Protein AF-A0A6N7QT64-F1 (afdb_monomer)

Organism: NCBI:txid563735

Mean predicted aligned error: 5.41 Å

InterPro domains:
  IPR016410 Bacteriophage-associated immunity protein [PF14373] (16-57)

pLDDT: mean 88.94, std 10.02, range [51.34, 96.38]

Radius of gyration: 15.12 Å; Cα contacts (8 Å, |Δi|>4): 59; chains: 1; bounding box: 42×14×48 Å

Structure (mmCIF, N/CA/C/O backbone):
data_AF-A0A6N7QT64-F1
#
_entry.id   AF-A0A6N7QT64-F1
#
loop_
_atom_site.group_PDB
_atom_site.id
_atom_site.type_symbol
_atom_site.label_atom_id
_atom_site.label_alt_id
_atom_site.label_comp_id
_atom_site.label_asym_id
_atom_site.label_entity_id
_atom_site.label_seq_id
_atom_site.pdbx_PDB_ins_code
_atom_site.Cartn_x
_atom_site.Cartn_y
_atom_site.Cartn_z
_atom_site.occupancy
_atom_site.B_iso_or_equiv
_atom_site.auth_seq_id
_atom_site.auth_comp_id
_atom_site.auth_asym_id
_atom_site.auth_atom_id
_atom_site.pdbx_PDB_model_num
ATOM 1 N N . MET A 1 1 ? 22.634 0.737 -18.194 1.00 83.31 1 MET A N 1
ATOM 2 C CA . MET A 1 1 ? 22.302 1.862 -17.290 1.00 83.31 1 MET A CA 1
ATOM 3 C C . MET A 1 1 ? 20.791 1.963 -17.120 1.00 83.31 1 MET A C 1
ATOM 5 O O . MET A 1 1 ? 20.332 1.914 -15.989 1.00 83.31 1 MET A O 1
ATOM 9 N N . GLU A 1 2 ? 20.033 1.922 -18.220 1.00 92.50 2 GLU A N 1
ATOM 10 C CA . GLU A 1 2 ? 18.556 1.870 -18.231 1.00 92.50 2 GLU A CA 1
ATOM 11 C C . GLU A 1 2 ? 17.934 0.806 -17.306 1.00 92.50 2 GLU A C 1
ATOM 13 O O . GLU A 1 2 ? 17.132 1.136 -16.442 1.00 92.50 2 GLU A O 1
ATOM 18 N N . VAL A 1 3 ? 18.350 -0.465 -17.411 1.00 95.94 3 VAL A N 1
ATOM 19 C CA . VAL A 1 3 ? 17.750 -1.570 -16.626 1.00 95.94 3 VAL A CA 1
ATOM 20 C C . VAL A 1 3 ? 17.901 -1.374 -15.112 1.00 95.94 3 VAL A C 1
ATOM 22 O O . VAL A 1 3 ? 16.974 -1.647 -14.352 1.00 95.94 3 VAL A O 1
ATOM 25 N N . LEU A 1 4 ? 19.057 -0.871 -14.665 1.00 96.06 4 LEU A N 1
ATOM 26 C CA . LEU A 1 4 ? 19.305 -0.597 -13.246 1.00 96.06 4 LEU A CA 1
ATOM 27 C C . LEU A 1 4 ? 18.373 0.503 -12.728 1.00 96.06 4 LEU A C 1
ATOM 29 O O . LEU A 1 4 ? 17.814 0.375 -11.639 1.00 96.06 4 LEU A O 1
ATOM 33 N N . LEU A 1 5 ? 18.164 1.550 -13.531 1.00 95.56 5 LEU A N 1
ATOM 34 C CA . LEU A 1 5 ? 17.237 2.629 -13.211 1.00 95.56 5 LEU A CA 1
ATOM 35 C C . LEU A 1 5 ? 15.794 2.110 -13.132 1.00 95.56 5 LEU A C 1
ATOM 37 O O . LEU A 1 5 ? 15.081 2.435 -12.185 1.00 95.56 5 LEU A O 1
ATOM 41 N N . THR A 1 6 ? 15.378 1.251 -14.067 1.00 95.06 6 THR A N 1
ATOM 42 C CA . THR A 1 6 ? 14.039 0.641 -14.057 1.00 95.06 6 THR A CA 1
ATOM 43 C C . THR A 1 6 ? 13.796 -0.181 -12.794 1.00 95.06 6 THR A C 1
ATOM 45 O O . THR A 1 6 ? 12.765 -0.005 -12.146 1.00 95.06 6 THR A O 1
ATOM 48 N N . ILE A 1 7 ? 14.744 -1.040 -12.404 1.00 96.38 7 ILE A N 1
ATOM 49 C CA . ILE A 1 7 ? 14.628 -1.858 -11.186 1.00 96.38 7 ILE A CA 1
ATOM 50 C C . ILE A 1 7 ? 14.523 -0.965 -9.950 1.00 96.38 7 ILE A C 1
ATOM 52 O O . ILE A 1 7 ? 13.682 -1.213 -9.084 1.00 96.38 7 ILE A O 1
ATOM 56 N N . PHE A 1 8 ? 15.341 0.086 -9.874 1.00 96.31 8 PHE A N 1
ATOM 57 C CA . PHE A 1 8 ? 15.322 1.022 -8.755 1.00 96.31 8 PHE A CA 1
ATOM 58 C C . PHE A 1 8 ? 13.969 1.737 -8.630 1.00 96.31 8 PHE A C 1
ATOM 60 O O . PHE A 1 8 ? 13.369 1.738 -7.555 1.00 96.31 8 PHE A O 1
ATOM 67 N N . VAL A 1 9 ? 13.452 2.283 -9.736 1.00 95.75 9 VAL A N 1
ATOM 68 C CA . VAL A 1 9 ? 12.158 2.981 -9.770 1.00 95.75 9 VAL A CA 1
ATOM 69 C C . VAL A 1 9 ? 11.012 2.035 -9.425 1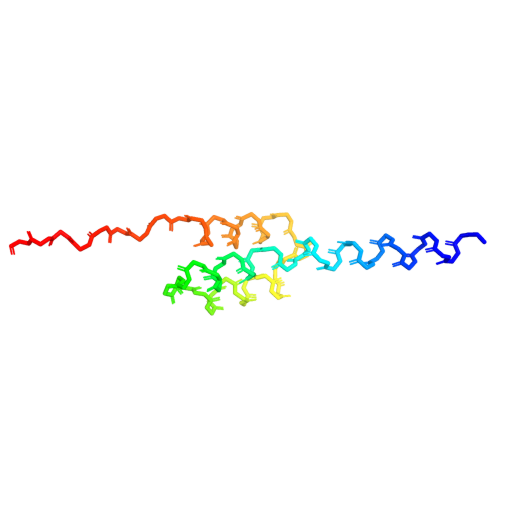.00 95.75 9 VAL A C 1
ATOM 71 O O . VAL A 1 9 ? 10.168 2.375 -8.597 1.00 95.75 9 VAL A O 1
ATOM 74 N N . PHE A 1 10 ? 10.997 0.834 -10.004 1.00 94.75 10 PHE A N 1
ATOM 75 C CA . PHE A 1 10 ? 9.961 -0.157 -9.730 1.00 94.75 10 PHE A CA 1
ATOM 76 C C . PHE A 1 10 ? 9.964 -0.576 -8.256 1.00 94.75 10 PHE A C 1
ATOM 78 O O . PHE A 1 10 ? 8.924 -0.596 -7.601 1.00 94.75 10 PHE A O 1
ATOM 85 N N . THR A 1 11 ? 11.149 -0.823 -7.699 1.00 94.06 11 THR A N 1
ATOM 86 C CA . THR A 1 11 ? 11.316 -1.166 -6.284 1.00 94.06 11 THR A CA 1
ATOM 87 C C . THR A 1 11 ? 10.807 -0.040 -5.380 1.00 94.06 11 THR A C 1
ATOM 89 O O . THR A 1 11 ? 10.018 -0.290 -4.468 1.00 94.06 11 THR A O 1
ATOM 92 N N . ALA A 1 12 ? 11.179 1.214 -5.657 1.00 94.19 12 ALA A N 1
ATOM 93 C CA . ALA A 1 12 ? 10.686 2.375 -4.915 1.00 94.19 12 ALA A CA 1
ATOM 94 C C . ALA A 1 12 ? 9.156 2.519 -5.005 1.00 94.19 12 ALA A C 1
ATOM 96 O O . ALA A 1 12 ? 8.498 2.781 -3.996 1.00 94.19 12 ALA A O 1
ATOM 97 N N . GLN A 1 13 ? 8.575 2.292 -6.186 1.00 92.44 13 GLN A N 1
ATOM 98 C CA . GLN A 1 13 ? 7.130 2.347 -6.395 1.00 92.44 13 GLN A CA 1
ATOM 99 C C . GLN A 1 13 ? 6.393 1.292 -5.565 1.00 92.44 13 GLN A C 1
ATOM 101 O O . GLN A 1 13 ? 5.386 1.621 -4.940 1.00 92.44 13 GLN A O 1
ATOM 106 N N . VAL A 1 14 ? 6.911 0.062 -5.485 1.00 90.56 14 VAL A N 1
ATOM 107 C CA . VAL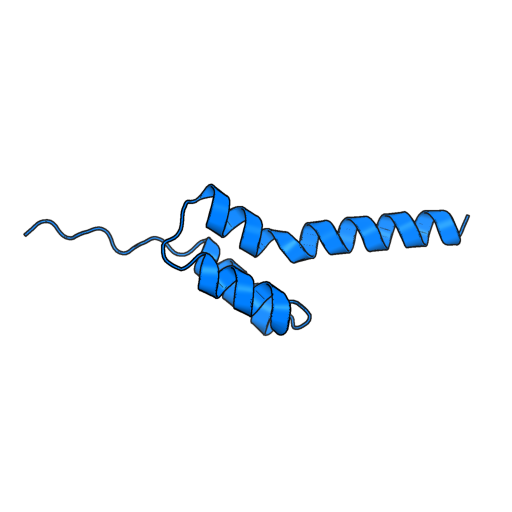 A 1 14 ? 6.341 -0.997 -4.638 1.00 90.56 14 VAL A CA 1
ATOM 108 C C . VAL A 1 14 ? 6.345 -0.580 -3.166 1.00 90.56 14 VAL A C 1
ATOM 110 O O . VAL A 1 14 ? 5.328 -0.715 -2.488 1.00 90.56 14 VAL A O 1
ATOM 113 N N . PHE A 1 15 ? 7.438 -0.004 -2.660 1.00 90.81 15 PHE A N 1
ATOM 114 C CA . PHE A 1 15 ? 7.474 0.472 -1.272 1.00 90.81 15 PHE A CA 1
ATOM 115 C C . PHE A 1 15 ? 6.445 1.576 -1.003 1.00 90.81 15 PHE A C 1
ATOM 117 O O . PHE A 1 15 ? 5.742 1.523 0.009 1.00 90.81 15 PHE A O 1
ATOM 124 N N . ILE A 1 16 ? 6.305 2.539 -1.919 1.00 91.94 16 ILE A N 1
ATOM 125 C CA . ILE A 1 16 ? 5.312 3.619 -1.813 1.00 91.94 16 ILE A CA 1
ATOM 126 C C . ILE A 1 16 ? 3.886 3.058 -1.860 1.00 91.94 16 ILE A C 1
ATOM 128 O O . ILE A 1 16 ? 3.020 3.471 -1.085 1.00 91.94 16 ILE A O 1
ATOM 132 N N . TYR A 1 17 ? 3.652 2.066 -2.716 1.00 89.88 17 TYR A N 1
ATOM 133 C CA . TYR A 1 17 ? 2.361 1.410 -2.871 1.00 89.88 17 TYR A CA 1
ATOM 134 C C . TYR A 1 17 ? 1.858 0.800 -1.559 1.00 89.88 17 TYR A C 1
ATOM 136 O O . TYR A 1 17 ? 0.672 0.878 -1.255 1.00 89.88 17 TYR A O 1
ATOM 144 N N . PHE A 1 18 ? 2.743 0.236 -0.736 1.00 91.56 18 PHE A N 1
ATOM 145 C CA . PHE A 1 18 ? 2.359 -0.409 0.523 1.00 91.56 18 PHE A CA 1
ATOM 146 C C . PHE A 1 18 ? 2.311 0.525 1.744 1.00 91.56 18 PHE A C 1
ATOM 148 O O . PHE A 1 18 ? 1.918 0.070 2.823 1.00 91.56 18 PHE A O 1
ATOM 155 N N . ILE A 1 19 ? 2.611 1.824 1.600 1.00 94.12 19 ILE A N 1
ATOM 156 C CA . ILE A 1 19 ? 2.561 2.807 2.702 1.00 94.12 19 ILE A CA 1
ATOM 157 C C . ILE A 1 19 ? 1.239 2.756 3.492 1.00 94.12 19 ILE A C 1
ATOM 159 O O . ILE A 1 19 ? 1.308 2.649 4.722 1.00 94.12 19 ILE A O 1
ATOM 163 N N . PRO A 1 20 ? 0.041 2.778 2.868 1.00 91.56 20 PRO A N 1
ATOM 164 C CA . PRO A 1 20 ? -1.218 2.781 3.615 1.00 91.56 20 PRO A CA 1
ATOM 165 C C . PRO A 1 20 ? -1.377 1.534 4.491 1.00 91.56 20 PRO A C 1
ATOM 167 O O . PRO A 1 20 ? -1.736 1.623 5.667 1.00 91.56 20 PRO A O 1
ATOM 170 N N . SER A 1 21 ? -1.030 0.370 3.939 1.00 93.50 21 SER A N 1
ATOM 171 C CA . SER A 1 21 ? -1.108 -0.923 4.625 1.00 93.50 21 SER A CA 1
ATOM 172 C C . SER A 1 21 ? -0.133 -1.009 5.803 1.00 93.50 21 SER A C 1
ATOM 174 O O . SER A 1 21 ? -0.501 -1.465 6.892 1.00 93.50 21 SER A O 1
ATOM 176 N N . ILE A 1 22 ? 1.097 -0.515 5.620 1.00 93.94 22 ILE A N 1
ATOM 177 C CA . ILE A 1 22 ? 2.116 -0.443 6.676 1.00 93.94 22 ILE A CA 1
ATOM 178 C C . ILE A 1 22 ? 1.648 0.491 7.796 1.00 93.94 22 ILE A C 1
ATOM 180 O O . ILE A 1 22 ? 1.727 0.132 8.971 1.00 93.94 22 ILE A O 1
ATOM 184 N N . LEU A 1 23 ? 1.113 1.669 7.459 1.00 93.94 23 LEU A N 1
ATOM 185 C CA . LEU A 1 23 ? 0.628 2.641 8.440 1.00 93.94 23 LEU A CA 1
ATOM 186 C C . LEU A 1 23 ? -0.557 2.109 9.249 1.00 93.94 23 LEU A C 1
ATOM 188 O O . LEU A 1 23 ? -0.569 2.263 10.472 1.00 93.94 23 LEU A O 1
ATOM 192 N N . ALA A 1 24 ? -1.521 1.453 8.600 1.00 93.12 24 ALA A N 1
ATOM 193 C CA . ALA A 1 24 ? -2.662 0.847 9.282 1.00 93.12 24 ALA A CA 1
ATOM 194 C C . ALA A 1 24 ? -2.224 -0.266 10.245 1.00 93.12 24 ALA A C 1
ATOM 196 O O . ALA A 1 24 ? -2.735 -0.354 11.363 1.00 93.12 24 ALA A O 1
ATOM 197 N N . THR A 1 25 ? -1.238 -1.070 9.840 1.00 92.00 25 THR A N 1
ATOM 198 C CA . THR A 1 25 ? -0.664 -2.138 10.671 1.00 92.00 25 THR A CA 1
ATOM 199 C C . THR A 1 25 ? 0.121 -1.565 11.850 1.00 92.00 25 THR A C 1
ATOM 201 O O . THR A 1 25 ? -0.136 -1.937 12.993 1.00 92.00 25 THR A O 1
ATOM 204 N N . LYS A 1 26 ? 1.009 -0.592 11.608 1.00 92.81 26 LYS A N 1
ATOM 205 C CA . LYS A 1 26 ? 1.825 0.067 12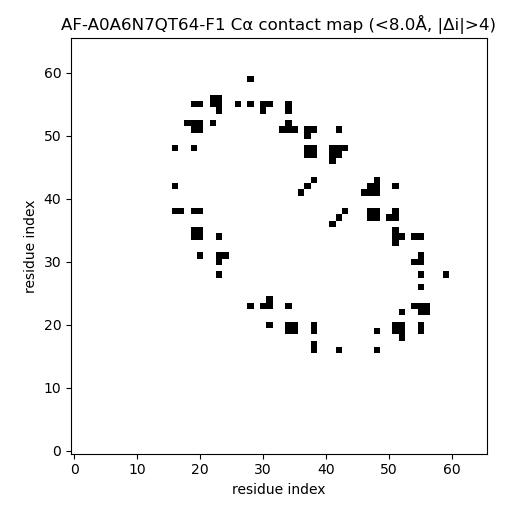.642 1.00 92.81 26 LYS A CA 1
ATOM 206 C C . LYS A 1 26 ? 0.973 0.804 13.678 1.00 92.81 26 LYS A C 1
ATOM 208 O O . LYS A 1 26 ? 1.313 0.818 14.854 1.00 92.81 26 LYS A O 1
ATOM 213 N N . LYS A 1 27 ? -0.144 1.405 13.256 1.00 89.50 27 LYS A N 1
ATOM 214 C CA . LYS A 1 27 ? -1.113 2.072 14.145 1.00 89.50 27 LYS A CA 1
ATOM 215 C C . LYS A 1 27 ? -2.162 1.111 14.727 1.00 89.50 27 LYS A C 1
ATOM 217 O O . LYS A 1 27 ? -3.113 1.583 15.345 1.00 89.50 27 LYS A O 1
ATOM 222 N N . ASN A 1 28 ? -2.011 -0.198 14.498 1.00 86.31 28 ASN A N 1
ATOM 223 C CA . ASN A 1 28 ? -2.918 -1.275 14.904 1.00 86.31 28 ASN A CA 1
ATOM 224 C C . ASN A 1 28 ? -4.401 -0.926 14.693 1.00 86.31 28 ASN A C 1
ATOM 226 O O . ASN A 1 28 ? -5.237 -1.052 15.589 1.00 86.31 28 ASN A O 1
ATOM 230 N N . LYS A 1 29 ? -4.717 -0.408 13.502 1.00 86.75 29 LYS A N 1
ATOM 231 C CA . LYS A 1 29 ? -6.061 0.063 13.181 1.00 86.75 29 LYS A CA 1
ATOM 232 C C . LYS A 1 29 ? -7.052 -1.106 13.123 1.00 86.75 29 LYS A C 1
ATOM 234 O O . LYS A 1 29 ? -6.717 -2.151 12.560 1.00 86.75 29 LYS A O 1
ATOM 239 N N . PRO A 1 30 ? -8.292 -0.936 13.619 1.00 86.19 30 PRO A N 1
ATOM 240 C CA . PRO A 1 30 ? -9.310 -1.989 13.563 1.00 86.19 30 PRO A CA 1
ATOM 241 C C . PRO A 1 30 ? -9.682 -2.347 12.118 1.00 86.19 30 PRO A C 1
ATOM 243 O O . PRO A 1 30 ? -9.924 -3.503 11.794 1.00 86.19 30 PRO A O 1
ATOM 246 N N . ASN A 1 31 ? -9.646 -1.364 11.220 1.00 88.19 31 ASN A N 1
ATOM 247 C CA . ASN A 1 31 ? -9.923 -1.518 9.796 1.00 88.19 31 ASN A CA 1
ATOM 248 C C . ASN A 1 31 ? -8.676 -1.889 8.966 1.00 88.19 31 ASN A C 1
ATOM 250 O O . ASN A 1 31 ? -8.717 -1.757 7.745 1.00 88.19 31 ASN A O 1
ATOM 254 N N . LYS A 1 32 ? -7.574 -2.365 9.571 1.00 91.12 32 LYS A N 1
ATOM 255 C CA . LYS A 1 32 ? -6.332 -2.698 8.841 1.00 91.12 32 LYS A CA 1
ATOM 256 C C . LYS A 1 32 ? -6.531 -3.697 7.695 1.00 91.12 32 LYS A C 1
ATOM 258 O O . LYS A 1 32 ? -5.894 -3.555 6.659 1.00 91.12 32 LYS A O 1
ATOM 263 N N . ILE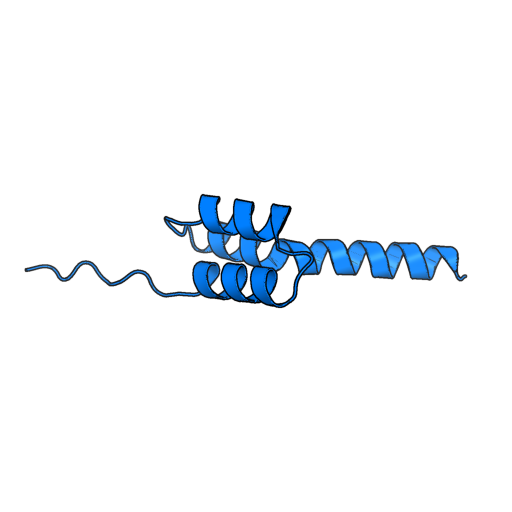 A 1 33 ? -7.453 -4.652 7.849 1.00 91.94 33 ILE A N 1
ATOM 264 C CA . ILE A 1 33 ? -7.808 -5.615 6.792 1.00 91.94 33 ILE A CA 1
ATOM 265 C C . ILE A 1 33 ? -8.475 -4.896 5.613 1.00 91.94 33 ILE A C 1
ATOM 267 O O . ILE A 1 33 ? -8.135 -5.148 4.463 1.00 91.94 33 ILE A O 1
ATOM 271 N N . ILE A 1 34 ? -9.371 -3.947 5.894 1.00 92.38 34 ILE A N 1
ATOM 272 C CA . ILE A 1 34 ? -10.044 -3.143 4.865 1.00 92.38 34 ILE A CA 1
ATOM 273 C C . ILE A 1 34 ? -9.022 -2.278 4.122 1.00 92.38 34 ILE A C 1
ATOM 275 O O . ILE A 1 34 ? -9.050 -2.219 2.897 1.00 92.38 34 ILE A O 1
ATOM 279 N N . VAL A 1 35 ? -8.081 -1.662 4.847 1.00 94.06 35 VAL A N 1
ATOM 280 C CA . VAL A 1 35 ? -6.970 -0.919 4.233 1.00 94.06 35 VAL A CA 1
ATOM 281 C C . VAL A 1 35 ? -6.163 -1.826 3.310 1.00 94.06 35 VAL A C 1
ATOM 283 O O . VAL A 1 35 ? -5.879 -1.425 2.188 1.00 94.06 35 VAL A O 1
ATOM 286 N N . TYR A 1 36 ? -5.845 -3.050 3.740 1.00 93.44 36 TYR A N 1
ATOM 287 C CA . TYR A 1 36 ? -5.094 -4.005 2.926 1.00 93.44 36 TYR A CA 1
ATOM 288 C C . TYR A 1 36 ? -5.838 -4.388 1.642 1.00 93.44 36 TYR A C 1
ATOM 290 O O . TYR A 1 36 ? -5.249 -4.366 0.566 1.00 93.44 36 TYR A O 1
ATOM 298 N N . ILE A 1 37 ? -7.141 -4.670 1.732 1.00 94.31 37 ILE A N 1
ATOM 299 C CA . ILE A 1 37 ? -7.990 -5.006 0.579 1.00 94.31 37 ILE A CA 1
ATOM 300 C C . ILE A 1 37 ? -8.061 -3.827 -0.400 1.00 94.31 37 ILE A C 1
ATOM 302 O O . ILE A 1 37 ? -7.802 -4.002 -1.588 1.00 94.31 37 ILE A O 1
ATOM 306 N N . ILE A 1 38 ? -8.347 -2.613 0.082 1.00 93.50 38 ILE A N 1
ATOM 307 C CA . ILE A 1 38 ? -8.396 -1.418 -0.778 1.00 93.50 38 ILE A CA 1
ATOM 308 C C . ILE A 1 38 ? -7.031 -1.183 -1.424 1.00 93.50 38 ILE A C 1
ATOM 310 O O . ILE A 1 38 ? -6.954 -0.935 -2.623 1.00 93.50 38 ILE A O 1
ATOM 314 N N . ASN A 1 39 ? -5.946 -1.304 -0.663 1.00 93.19 39 ASN A N 1
ATOM 315 C CA . ASN A 1 39 ? -4.604 -1.107 -1.187 1.00 93.19 39 ASN A CA 1
ATOM 316 C C . ASN A 1 39 ? -4.218 -2.179 -2.218 1.00 93.19 39 ASN A C 1
ATOM 318 O O . ASN A 1 39 ? -3.549 -1.862 -3.189 1.00 93.19 39 ASN A O 1
ATOM 322 N N . LEU A 1 40 ? -4.650 -3.431 -2.053 1.00 91.50 40 LEU A N 1
ATOM 323 C CA . LEU A 1 40 ? -4.335 -4.520 -2.979 1.00 91.50 40 LEU A CA 1
ATOM 324 C C . LEU A 1 40 ? -5.113 -4.402 -4.297 1.00 91.50 40 LEU A C 1
ATOM 326 O O . LEU A 1 40 ? -4.507 -4.478 -5.360 1.00 91.50 40 LEU A O 1
ATOM 330 N N . PHE A 1 41 ? -6.430 -4.183 -4.233 1.00 93.25 41 PHE A N 1
ATOM 331 C CA . PHE A 1 41 ? -7.303 -4.183 -5.416 1.00 93.25 41 PHE A CA 1
ATOM 332 C C . PHE A 1 41 ? -7.487 -2.805 -6.058 1.00 93.25 41 PHE A C 1
ATOM 334 O O . PHE A 1 41 ? -7.774 -2.721 -7.248 1.00 93.25 41 PHE A O 1
ATOM 341 N N . LEU A 1 42 ? -7.365 -1.722 -5.284 1.00 92.19 42 LEU A N 1
ATOM 342 C CA . LEU A 1 42 ? -7.626 -0.347 -5.727 1.00 92.19 42 LEU A CA 1
ATOM 343 C C . LEU A 1 42 ? -6.427 0.594 -5.533 1.00 92.19 42 LEU A C 1
ATOM 345 O O . LEU A 1 42 ? -6.507 1.742 -5.967 1.00 92.19 42 LEU A O 1
ATOM 349 N N . GLY A 1 43 ? -5.304 0.137 -4.970 1.00 88.12 43 GLY A N 1
ATOM 350 C CA . GLY A 1 43 ? -4.105 0.965 -4.764 1.00 88.12 43 GLY A CA 1
ATOM 351 C C . GLY A 1 43 ? -3.433 1.434 -6.059 1.00 88.12 43 GLY A C 1
ATOM 352 O O . GLY A 1 43 ? -2.736 2.442 -6.058 1.00 88.12 43 GLY A O 1
ATOM 353 N N . TRP A 1 44 ? -3.683 0.749 -7.179 1.00 90.94 44 TRP A N 1
ATOM 354 C CA . TRP A 1 44 ? -3.318 1.184 -8.535 1.00 90.94 44 TRP A CA 1
ATOM 355 C C . TRP A 1 44 ? -4.089 2.422 -9.019 1.00 90.94 44 TRP A C 1
ATOM 357 O O . TRP A 1 44 ? -3.700 3.043 -10.004 1.00 90.94 44 TRP A O 1
ATOM 367 N N . THR A 1 45 ? -5.158 2.815 -8.320 1.00 93.25 45 THR A N 1
ATOM 368 C CA . THR A 1 45 ? -5.882 4.063 -8.572 1.00 93.25 45 THR A CA 1
ATOM 369 C C . THR A 1 45 ? -5.527 5.097 -7.511 1.00 93.25 45 THR A C 1
ATOM 371 O O . THR A 1 45 ? -5.424 4.775 -6.325 1.00 93.25 45 THR A O 1
ATOM 374 N N . LEU A 1 46 ? -5.417 6.366 -7.913 1.00 90.62 46 LEU A N 1
ATOM 375 C CA . LEU 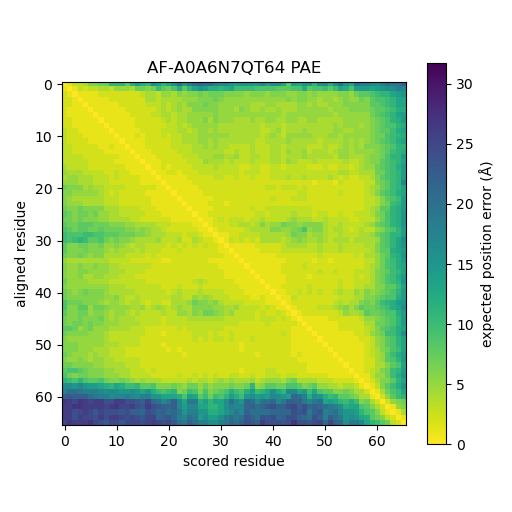A 1 46 ? -5.171 7.461 -6.970 1.00 90.62 46 LEU A CA 1
ATOM 376 C C . LEU A 1 46 ? -6.257 7.521 -5.881 1.00 90.62 46 LEU A C 1
ATOM 378 O O . LEU A 1 46 ? -5.953 7.718 -4.708 1.00 90.62 46 LEU A O 1
ATOM 382 N N . LEU A 1 47 ? -7.519 7.287 -6.255 1.00 92.19 47 LEU A N 1
ATOM 383 C CA . LEU A 1 47 ? -8.650 7.297 -5.325 1.00 92.19 47 LEU A CA 1
ATOM 384 C C . LEU A 1 47 ? -8.571 6.164 -4.296 1.00 92.19 47 LEU A C 1
ATOM 386 O O . LEU A 1 47 ? -8.735 6.417 -3.103 1.00 92.19 47 LEU A O 1
ATOM 390 N N . GLY A 1 48 ? -8.293 4.932 -4.727 1.00 92.81 48 GLY A N 1
ATOM 391 C CA . GLY A 1 48 ? -8.150 3.795 -3.819 1.00 92.81 48 GLY A CA 1
ATOM 392 C C . GLY A 1 48 ? -6.962 3.957 -2.875 1.00 92.81 48 GLY A C 1
ATOM 393 O O . GLY A 1 48 ? -7.092 3.711 -1.676 1.00 92.81 48 GLY A O 1
ATOM 394 N N . TRP A 1 49 ? -5.836 4.467 -3.378 1.00 94.44 49 TRP A N 1
ATOM 395 C CA . TRP A 1 49 ? -4.663 4.746 -2.552 1.00 94.44 49 TRP A CA 1
ATOM 396 C C . TRP A 1 49 ? -4.943 5.826 -1.491 1.00 94.44 49 TRP A C 1
ATOM 398 O O . TRP A 1 49 ? -4.645 5.627 -0.311 1.00 94.44 49 TRP A O 1
ATOM 408 N N . ILE A 1 50 ? -5.604 6.932 -1.865 1.00 94.56 50 ILE A N 1
ATOM 409 C CA . ILE A 1 50 ? -6.009 7.995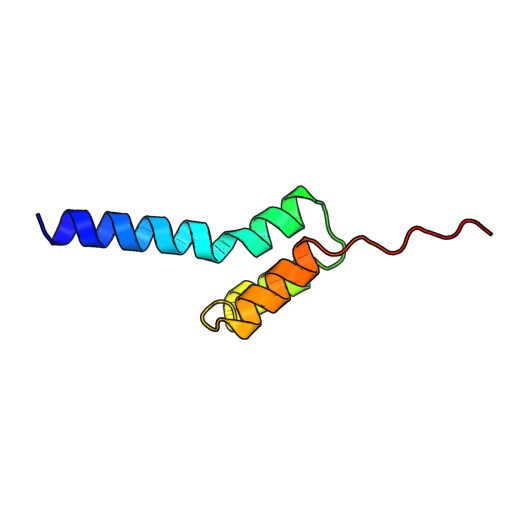 -0.926 1.00 94.56 50 ILE A CA 1
ATOM 410 C C . ILE A 1 50 ? -7.020 7.475 0.104 1.00 94.56 50 ILE A C 1
ATOM 412 O O . ILE A 1 50 ? -6.889 7.775 1.291 1.00 94.56 50 ILE A O 1
ATOM 416 N N . ALA A 1 51 ? -8.005 6.674 -0.307 1.00 94.00 51 ALA A N 1
ATOM 417 C CA . ALA A 1 51 ? -8.988 6.090 0.605 1.00 94.00 51 ALA A CA 1
ATOM 418 C C . ALA A 1 51 ? -8.330 5.149 1.629 1.00 94.00 51 ALA A C 1
ATOM 420 O O . ALA A 1 51 ? -8.620 5.229 2.827 1.00 94.00 51 ALA A O 1
ATOM 421 N N . ALA A 1 52 ? -7.399 4.300 1.184 1.00 94.44 52 ALA A N 1
ATOM 422 C CA . ALA A 1 52 ? -6.609 3.440 2.060 1.00 94.44 52 ALA A CA 1
ATOM 423 C C . ALA A 1 52 ? -5.781 4.269 3.056 1.00 94.44 52 ALA A C 1
ATOM 425 O O . ALA A 1 52 ? -5.769 3.965 4.252 1.00 94.44 52 ALA A O 1
ATOM 426 N N . LEU A 1 53 ? -5.138 5.346 2.593 1.00 93.88 53 LEU A N 1
ATOM 427 C CA . LEU A 1 53 ? -4.347 6.236 3.442 1.00 93.88 53 LEU A CA 1
ATOM 428 C C . LEU A 1 53 ? -5.217 6.962 4.474 1.00 93.88 53 LEU A C 1
ATOM 430 O O . LEU A 1 53 ? -4.864 7.014 5.654 1.00 93.88 53 LEU A O 1
ATOM 434 N N . TYR A 1 54 ? -6.379 7.465 4.059 1.00 94.12 54 TYR A N 1
ATOM 435 C CA . TYR A 1 54 ? -7.351 8.081 4.955 1.00 94.12 54 TYR A CA 1
ATOM 436 C C . TYR A 1 54 ? -7.752 7.114 6.071 1.00 94.12 54 TYR A C 1
ATOM 438 O O . TYR A 1 54 ? -7.684 7.468 7.245 1.00 94.12 54 TYR A O 1
ATOM 446 N N . LEU A 1 55 ? -8.096 5.870 5.736 1.00 91.44 55 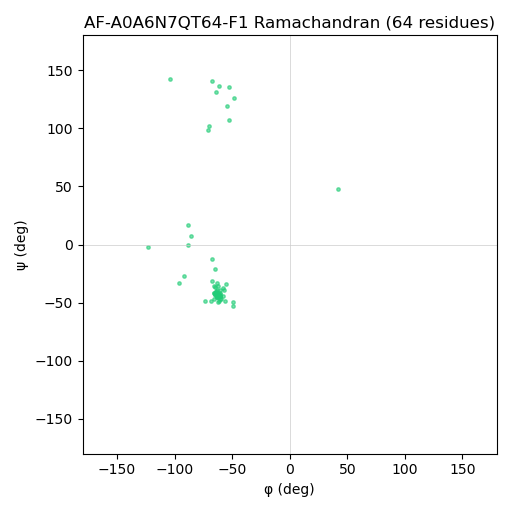LEU A N 1
ATOM 447 C CA . LEU A 1 55 ? -8.464 4.848 6.719 1.00 91.44 55 LEU A CA 1
ATOM 448 C C . LEU A 1 55 ? -7.298 4.465 7.641 1.00 91.44 55 LEU A C 1
ATOM 450 O O . LEU A 1 55 ? -7.515 4.242 8.833 1.00 91.44 55 LEU A O 1
ATOM 454 N N . ALA A 1 56 ? -6.072 4.430 7.116 1.00 91.81 56 ALA A N 1
ATOM 455 C CA . ALA A 1 56 ? -4.862 4.164 7.888 1.00 91.81 56 ALA A CA 1
ATOM 456 C C . ALA A 1 56 ? -4.529 5.288 8.885 1.00 91.81 56 ALA A C 1
ATOM 458 O O . ALA A 1 56 ? -3.965 5.027 9.952 1.00 91.81 56 ALA A O 1
ATOM 459 N N . LEU A 1 57 ? -4.869 6.538 8.560 1.00 91.69 57 LEU A N 1
ATOM 460 C CA . LEU A 1 57 ? -4.552 7.713 9.374 1.00 91.69 57 LEU A CA 1
ATOM 461 C C . LEU A 1 57 ? -5.696 8.142 10.298 1.00 91.69 57 LEU A C 1
ATOM 463 O O . LEU A 1 57 ? -5.416 8.584 11.414 1.00 91.69 57 LEU A O 1
ATOM 467 N N . LYS A 1 58 ? -6.957 7.958 9.887 1.00 89.75 58 LYS A N 1
ATOM 468 C CA . LYS A 1 58 ? -8.165 8.375 10.615 1.00 89.75 58 LYS A CA 1
ATOM 469 C C . LYS A 1 58 ? -8.111 7.943 12.079 1.00 89.75 58 LYS A C 1
ATOM 471 O O . LYS A 1 58 ? -7.919 6.764 12.381 1.00 89.75 58 LYS A O 1
ATOM 476 N N . SER A 1 59 ? -8.292 8.886 13.000 1.00 81.25 59 SER A N 1
ATOM 477 C CA . SER A 1 59 ? -8.386 8.597 14.434 1.00 81.25 59 SER A CA 1
ATOM 478 C C . SER A 1 59 ? -9.579 7.689 14.719 1.00 81.25 59 SER A C 1
ATOM 480 O O . SER A 1 59 ? -10.667 7.892 14.180 1.00 81.25 59 SER A O 1
ATOM 482 N N . ASN A 1 60 ? -9.375 6.679 15.565 1.00 71.88 60 ASN A N 1
ATOM 483 C CA . ASN A 1 60 ? -10.507 5.913 16.072 1.00 71.88 60 ASN A CA 1
ATOM 484 C C . ASN A 1 60 ? -11.350 6.887 16.906 1.00 71.88 60 ASN A C 1
ATOM 486 O O . ASN A 1 60 ? -10.753 7.607 17.713 1.00 71.88 60 ASN A O 1
ATOM 490 N N . PRO A 1 61 ? -12.680 6.960 16.713 1.00 63.59 61 PRO A N 1
ATOM 491 C CA . PRO A 1 61 ? -13.517 7.724 17.624 1.00 63.59 61 PRO A CA 1
ATOM 492 C C . PRO A 1 61 ? -13.222 7.192 19.025 1.00 63.59 61 PRO A C 1
ATOM 494 O O . PRO A 1 61 ? -13.309 5.983 19.258 1.00 63.59 61 PRO A O 1
ATOM 497 N N . GLY A 1 62 ? -12.730 8.067 19.906 1.00 60.56 62 GLY A N 1
ATOM 498 C CA . GLY A 1 62 ? -12.438 7.688 21.280 1.00 60.56 62 GLY A CA 1
ATOM 499 C C . GLY A 1 62 ? -13.685 7.036 21.857 1.00 60.56 62 GLY A C 1
ATOM 500 O O . GLY A 1 62 ? -14.789 7.524 21.614 1.00 60.56 62 GLY A O 1
ATOM 501 N N . LYS A 1 63 ? -13.522 5.912 22.563 1.00 57.41 63 LYS A N 1
ATOM 502 C CA . LYS A 1 63 ? -14.594 5.400 23.414 1.00 57.41 63 LYS A CA 1
ATOM 503 C C . LYS A 1 63 ? -15.000 6.564 24.313 1.00 57.41 63 LYS A C 1
ATOM 505 O O . LYS A 1 63 ? -14.207 6.983 25.152 1.00 57.41 63 LYS A O 1
ATOM 510 N N . ILE A 1 64 ? -16.169 7.143 24.060 1.00 61.31 64 ILE A N 1
ATOM 511 C CA . ILE A 1 64 ? -16.754 8.120 24.964 1.00 61.31 64 ILE A CA 1
ATOM 512 C C . ILE A 1 64 ? -17.139 7.270 26.171 1.00 61.31 64 ILE A C 1
ATOM 514 O O . ILE A 1 64 ? -18.046 6.445 26.076 1.00 61.31 64 ILE A O 1
ATOM 518 N N . ASN A 1 65 ? -16.331 7.332 27.228 1.00 51.34 65 ASN A N 1
ATOM 519 C CA . ASN A 1 65 ? -16.648 6.660 28.480 1.00 51.34 65 ASN A CA 1
ATOM 520 C C . ASN A 1 65 ? -17.814 7.449 29.087 1.00 51.34 65 ASN A C 1
ATOM 522 O O . ASN A 1 65 ? -17.590 8.540 29.611 1.00 51.34 65 ASN A O 1
ATOM 526 N N . TYR A 1 66 ? -19.035 6.947 28.894 1.00 65.00 66 TYR A N 1
ATOM 527 C CA . TYR A 1 66 ? -20.212 7.368 29.654 1.00 65.00 66 TYR A CA 1
ATOM 528 C C . TYR A 1 66 ? -20.123 6.837 31.083 1.00 65.00 66 TYR A C 1
ATOM 530 O O . TYR A 1 66 ? -19.585 5.715 31.247 1.00 65.00 66 TYR A O 1
#

Sequence (66 aa):
MEVLLTIFVFTAQVFIYFIPSILATKKNKPNKIIVYIINLFLGWTLLGWIAALYLALKSNPGKINY

Secondary structure (DSSP, 8-state):
-HHHHHHHHHHHHHHHHTHHHHHHHHTT-TTHHHHHHHHHHHTTSHHHHHHHHHHHHSPPPP----

Foldseek 3Di:
DVVVVVVVVVVVVVVVLCVLLVLLVVVVQPCSVVLVVLSVPPSVDPVSVVVSNCSSPPDDPPPPPD

Solvent-accessible surface area (backbone atoms only — not comparable to full-atom values): 3673 Å² total; per-residue (Å²): 113,67,70,61,52,50,52,52,52,51,53,51,49,53,56,59,61,44,44,32,41,52,43,8,54,75,65,66,41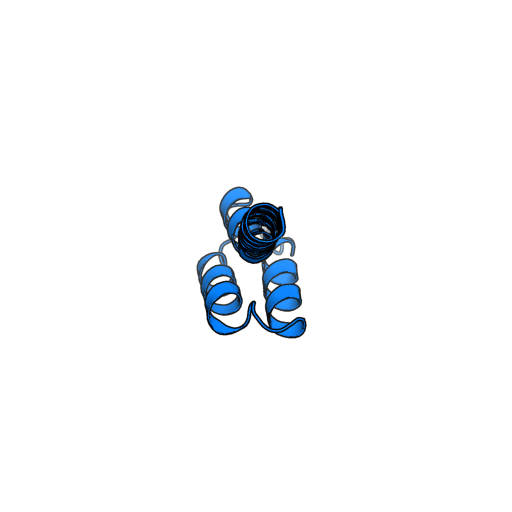,92,58,30,66,58,22,38,51,34,34,70,78,29,34,93,36,73,66,29,35,50,52,15,35,48,64,32,65,54,75,75,81,70,8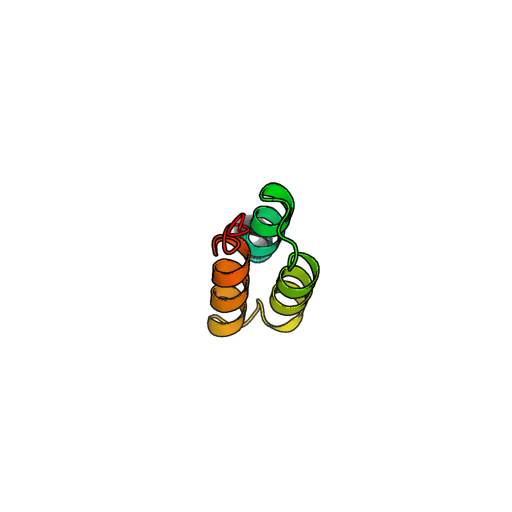2,78,83,125